Protein AF-A0A395HWN2-F1 (afdb_monomer_lite)

Radius of gyration: 14.85 Å; chains: 1; bounding box: 32×45×33 Å

pLDDT: mean 79.29, std 14.53, range [30.61, 94.62]

Foldseek 3Di:
DDPDAPDPDPDDDDPPAQEAAAFFDADPVCVVVLVVLLVPQPPDPPDDVVNSVQVSVVVCCVVPRFPFQDHSVVQVVVRVVSSVVSVVVVHHHYYYRPRGDD

Secondary structure (DSSP, 8-state):
----PPP-TTS---TT--EEEE-----GGGHHHHHHHHH----SS---HHHHHHHHHHHHHHTTSSEESS-HHHHHHHHHHHHHHHHHHT--EEEE-TTEE-

Structure (mmCIF, N/CA/C/O backbone):
data_AF-A0A395HWN2-F1
#
_entry.id   AF-A0A395HWN2-F1
#
loop_
_atom_site.group_PDB
_atom_site.id
_atom_site.type_symbol
_atom_site.label_atom_id
_atom_site.label_alt_id
_atom_site.label_comp_id
_atom_site.label_asym_id
_atom_site.label_entity_id
_atom_site.label_seq_id
_atom_site.pdbx_PDB_ins_code
_atom_site.Cartn_x
_atom_site.Cartn_y
_atom_site.Cartn_z
_atom_site.occupancy
_atom_site.B_iso_or_equiv
_atom_site.auth_seq_id
_atom_site.auth_comp_id
_atom_site.auth_asym_id
_atom_site.auth_atom_id
_atom_site.pdbx_PDB_model_num
ATOM 1 N N . MET A 1 1 ? 11.294 -23.740 -15.434 1.00 30.61 1 MET A N 1
ATOM 2 C CA . MET A 1 1 ? 10.140 -23.785 -14.508 1.00 30.61 1 MET A CA 1
ATOM 3 C C . MET A 1 1 ? 9.454 -22.432 -14.543 1.00 30.61 1 MET A C 1
ATOM 5 O O . MET A 1 1 ? 10.072 -21.455 -14.147 1.00 30.61 1 MET A O 1
ATOM 9 N N . ALA A 1 2 ? 8.235 -22.352 -15.075 1.00 32.94 2 ALA A N 1
ATOM 10 C CA . ALA A 1 2 ? 7.434 -21.134 -14.995 1.00 32.94 2 ALA A CA 1
ATOM 11 C C . ALA A 1 2 ? 6.739 -21.116 -13.630 1.00 32.94 2 ALA A C 1
ATOM 13 O O . ALA A 1 2 ? 6.005 -22.046 -13.301 1.00 32.94 2 ALA A O 1
ATOM 14 N N . ILE A 1 3 ? 7.015 -20.097 -12.819 1.00 39.03 3 ILE A N 1
ATOM 15 C CA . ILE A 1 3 ? 6.335 -19.902 -11.539 1.00 39.03 3 ILE A CA 1
ATOM 16 C C . ILE A 1 3 ? 4.911 -19.453 -11.874 1.00 39.03 3 ILE A C 1
ATOM 18 O O . ILE A 1 3 ? 4.708 -18.337 -12.344 1.00 39.03 3 ILE A O 1
ATOM 22 N N . GLN A 1 4 ? 3.928 -20.332 -11.684 1.00 34.88 4 GLN A N 1
ATOM 23 C CA . GLN A 1 4 ? 2.520 -19.956 -11.770 1.00 34.88 4 GLN A CA 1
ATOM 24 C C . GLN A 1 4 ? 2.200 -19.040 -10.587 1.00 34.88 4 GLN A C 1
ATOM 26 O O . GLN A 1 4 ? 2.248 -19.458 -9.432 1.00 34.88 4 GLN A O 1
ATOM 31 N N . HIS A 1 5 ? 1.928 -17.768 -10.873 1.00 46.88 5 HIS A N 1
ATOM 32 C CA . HIS A 1 5 ? 1.438 -16.827 -9.873 1.00 46.88 5 HIS A CA 1
ATOM 33 C C . HIS A 1 5 ? -0.051 -17.109 -9.614 1.00 46.88 5 HIS A C 1
ATOM 35 O O . HIS A 1 5 ? -0.799 -17.297 -10.579 1.00 46.88 5 HIS A O 1
ATOM 41 N N . PRO A 1 6 ? -0.492 -17.186 -8.345 1.00 42.78 6 PRO A N 1
ATOM 42 C CA . PRO A 1 6 ? -1.889 -17.439 -8.013 1.00 42.78 6 PRO A CA 1
ATOM 43 C C . PRO A 1 6 ? -2.796 -16.387 -8.661 1.00 42.78 6 PRO A C 1
ATOM 45 O O . PRO A 1 6 ? -2.421 -15.222 -8.799 1.00 42.78 6 PRO A O 1
ATOM 48 N N . ALA A 1 7 ? -3.987 -16.818 -9.086 1.00 48.66 7 ALA A N 1
ATOM 49 C CA . ALA A 1 7 ? -4.958 -15.974 -9.768 1.00 48.66 7 ALA A CA 1
ATOM 50 C C . ALA A 1 7 ? -5.224 -14.681 -8.976 1.00 48.66 7 ALA A C 1
ATOM 52 O O . ALA A 1 7 ? -5.625 -14.709 -7.810 1.00 48.66 7 ALA A O 1
ATOM 53 N N . THR A 1 8 ? -4.999 -13.549 -9.641 1.00 54.78 8 THR A N 1
ATOM 54 C CA . THR A 1 8 ? -5.143 -12.172 -9.156 1.00 54.78 8 THR A CA 1
ATOM 55 C C . THR A 1 8 ? -6.608 -11.794 -8.938 1.00 54.78 8 THR A C 1
ATOM 57 O O . THR A 1 8 ? -7.180 -10.956 -9.633 1.00 54.78 8 THR A O 1
ATOM 60 N N . THR A 1 9 ? -7.255 -12.432 -7.971 1.00 57.12 9 THR A N 1
ATOM 61 C CA . THR A 1 9 ? -8.601 -12.040 -7.545 1.00 57.12 9 THR A CA 1
ATOM 62 C C . THR A 1 9 ? -8.472 -10.763 -6.711 1.00 57.12 9 THR A C 1
ATOM 64 O O . THR A 1 9 ? -7.716 -10.742 -5.745 1.00 57.12 9 THR A O 1
ATOM 67 N N . GLY A 1 10 ? -9.156 -9.684 -7.102 1.00 61.62 10 GLY A N 1
ATOM 68 C CA . GLY A 1 10 ? -9.121 -8.405 -6.374 1.00 61.62 10 GLY A CA 1
ATOM 69 C C . GLY A 1 10 ? -8.007 -7.427 -6.773 1.00 61.62 10 GLY A C 1
ATOM 70 O O . GLY A 1 10 ? -7.829 -6.423 -6.093 1.00 61.62 10 GLY A O 1
ATOM 71 N N . VAL A 1 11 ? -7.282 -7.672 -7.872 1.00 66.44 11 VAL A N 1
ATOM 72 C CA . VAL A 1 11 ? -6.326 -6.699 -8.436 1.00 66.44 11 VAL A CA 1
ATOM 73 C C . VAL A 1 11 ? -6.873 -6.143 -9.756 1.00 66.44 11 VAL A C 1
ATOM 75 O O . VAL A 1 11 ? -7.172 -6.934 -10.657 1.00 66.44 11 VAL A O 1
ATOM 78 N N . PRO A 1 12 ? -7.005 -4.810 -9.915 1.00 68.44 12 PRO A N 1
ATOM 79 C CA . PRO A 1 12 ? -7.443 -4.214 -11.172 1.00 68.44 12 PRO A CA 1
ATOM 80 C C . PRO A 1 12 ? -6.559 -4.654 -12.345 1.00 68.44 12 PRO A C 1
ATOM 82 O O . PRO A 1 12 ? -5.331 -4.581 -12.284 1.00 68.44 12 PRO A O 1
ATOM 85 N N . LYS A 1 13 ? -7.180 -5.091 -13.445 1.00 68.25 13 LYS A N 1
ATOM 86 C CA . LYS A 1 13 ? -6.450 -5.416 -14.675 1.00 68.25 13 LYS A CA 1
ATOM 87 C C . LYS A 1 13 ? -6.028 -4.116 -15.357 1.00 68.25 13 LYS A C 1
ATOM 89 O O . LYS A 1 13 ? -6.862 -3.429 -15.935 1.00 68.25 13 LYS A O 1
ATOM 94 N N . SER A 1 14 ? -4.736 -3.801 -15.318 1.00 78.31 14 SER A N 1
ATOM 95 C CA . SER A 1 14 ? -4.159 -2.672 -16.051 1.00 78.31 14 SER A CA 1
ATOM 96 C C . SER A 1 14 ? -2.876 -3.078 -16.770 1.00 78.31 14 SER A C 1
ATOM 98 O O . SER A 1 14 ? -2.044 -3.800 -16.223 1.00 78.31 14 SER A O 1
ATOM 100 N N . ILE A 1 15 ? -2.688 -2.574 -17.995 1.00 77.25 15 ILE A N 1
ATOM 101 C CA . ILE A 1 15 ? -1.437 -2.751 -18.747 1.00 77.25 15 ILE A CA 1
ATOM 102 C C . ILE A 1 15 ? -0.270 -1.969 -18.129 1.00 77.25 15 ILE A C 1
ATOM 104 O O . ILE A 1 15 ? 0.888 -2.312 -18.368 1.00 77.25 15 ILE A O 1
ATOM 108 N N . THR A 1 16 ? -0.568 -0.935 -17.338 1.00 83.56 16 THR A N 1
ATOM 109 C CA . THR A 1 16 ? 0.430 -0.109 -16.648 1.00 83.56 16 THR A CA 1
ATOM 110 C C . THR A 1 16 ? 0.781 -0.641 -15.260 1.00 83.56 16 THR A C 1
ATOM 112 O O . THR A 1 16 ? 1.721 -0.145 -14.647 1.00 83.56 16 THR A O 1
ATOM 115 N N . LEU A 1 17 ? 0.068 -1.660 -14.763 1.00 85.75 17 LEU A N 1
ATOM 116 C CA . LEU A 1 17 ? 0.371 -2.287 -13.480 1.00 85.75 17 LEU A CA 1
ATOM 117 C C . LEU A 1 17 ? 1.606 -3.187 -13.614 1.00 85.75 17 LEU A C 1
ATOM 119 O O . LEU A 1 17 ? 1.564 -4.214 -14.293 1.00 85.75 17 LEU A O 1
ATOM 123 N N . ILE A 1 18 ? 2.701 -2.795 -12.962 1.00 89.31 18 ILE A N 1
ATOM 124 C CA . ILE A 1 18 ? 3.970 -3.543 -12.951 1.00 89.31 18 ILE A CA 1
ATOM 125 C C . ILE A 1 18 ? 4.057 -4.455 -11.717 1.00 89.31 18 ILE A C 1
ATOM 127 O O . ILE A 1 18 ? 4.507 -5.596 -11.822 1.00 89.31 18 ILE A O 1
ATOM 131 N N . VAL A 1 19 ? 3.587 -3.972 -10.565 1.00 90.19 19 VAL A N 1
ATOM 132 C CA . VAL A 1 19 ? 3.568 -4.685 -9.279 1.00 90.19 19 VAL A CA 1
ATOM 133 C C . VAL A 1 19 ? 2.254 -4.401 -8.561 1.00 90.19 19 VAL A C 1
ATOM 135 O O . VAL A 1 19 ? 1.778 -3.268 -8.573 1.00 90.19 19 VAL A O 1
ATOM 138 N N . GLY A 1 20 ? 1.691 -5.418 -7.909 1.00 89.25 20 GLY A N 1
ATOM 139 C CA . GLY A 1 20 ? 0.681 -5.251 -6.864 1.00 89.25 20 GLY A CA 1
ATOM 140 C C . GLY A 1 20 ? 1.153 -5.875 -5.553 1.00 89.25 20 GLY A C 1
ATOM 141 O O . GLY A 1 20 ? 1.502 -7.055 -5.536 1.00 89.25 20 GLY A O 1
ATOM 142 N N . LEU A 1 21 ? 1.141 -5.107 -4.462 1.00 88.88 21 LEU A N 1
ATOM 143 C CA . LEU A 1 21 ? 1.434 -5.612 -3.121 1.00 88.88 21 LEU A CA 1
ATOM 144 C C . LEU A 1 21 ? 0.163 -5.653 -2.279 1.00 88.88 21 LEU A C 1
ATOM 146 O O . LEU A 1 21 ? -0.507 -4.642 -2.075 1.00 88.88 21 LEU A O 1
ATOM 150 N N . LYS A 1 22 ? -0.156 -6.838 -1.767 1.00 87.75 22 LYS A N 1
ATOM 151 C CA . LYS A 1 22 ? -1.180 -7.024 -0.747 1.00 87.75 22 LYS A CA 1
ATOM 152 C C . LYS A 1 22 ? -0.601 -6.624 0.608 1.00 87.75 22 LYS A C 1
ATOM 154 O O . LYS A 1 22 ? 0.349 -7.254 1.061 1.00 87.75 22 LYS A O 1
ATOM 159 N N . ILE A 1 23 ? -1.212 -5.626 1.240 1.00 86.50 23 ILE A N 1
ATOM 160 C CA . ILE A 1 23 ? -0.785 -5.081 2.540 1.00 86.50 23 ILE A CA 1
ATOM 161 C C . ILE A 1 23 ? -1.695 -5.485 3.710 1.00 86.50 23 ILE A C 1
ATOM 163 O O . ILE A 1 23 ? -1.293 -5.413 4.860 1.00 86.50 23 ILE A O 1
ATOM 167 N N . ALA A 1 24 ? -2.939 -5.886 3.437 1.00 83.44 24 ALA A N 1
ATOM 168 C CA . ALA A 1 24 ? -3.899 -6.281 4.465 1.00 83.44 24 ALA A CA 1
ATOM 169 C C . ALA A 1 24 ? -5.048 -7.105 3.864 1.00 83.44 24 ALA A C 1
ATOM 171 O O . ALA A 1 24 ? -5.258 -7.117 2.645 1.00 83.44 24 ALA A O 1
ATOM 172 N N . VAL A 1 25 ? -5.805 -7.785 4.726 1.00 82.44 25 VAL A N 1
ATOM 173 C CA . VAL A 1 25 ? -7.151 -8.287 4.420 1.00 82.44 25 VAL A CA 1
ATOM 174 C C . VAL A 1 25 ? -8.129 -7.538 5.305 1.00 82.44 25 VAL A C 1
ATOM 176 O O . VAL A 1 25 ? -8.043 -7.613 6.524 1.00 82.44 25 VAL A O 1
ATOM 179 N N . MET A 1 26 ? -9.071 -6.837 4.688 1.00 80.69 26 MET A N 1
ATOM 180 C CA . MET A 1 26 ? -10.109 -6.125 5.415 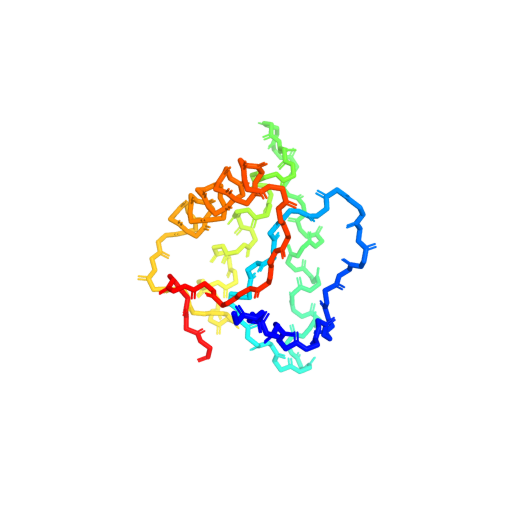1.00 80.69 26 MET A CA 1
ATOM 181 C C . MET A 1 26 ? -11.379 -6.972 5.469 1.00 80.69 26 MET A C 1
ATOM 183 O O . MET A 1 26 ? -11.799 -7.538 4.458 1.00 80.69 26 MET A O 1
ATOM 187 N N . VAL A 1 27 ? -11.991 -7.079 6.650 1.00 84.25 27 VAL A N 1
ATOM 188 C CA . VAL A 1 27 ? -13.307 -7.716 6.776 1.00 84.25 27 VAL A CA 1
ATOM 189 C C . VAL A 1 27 ? -14.400 -6.759 6.269 1.00 84.25 27 VAL A C 1
ATOM 191 O O . VAL A 1 27 ? -14.272 -5.550 6.464 1.00 84.25 27 VAL A O 1
ATOM 194 N N . PRO A 1 28 ? -15.504 -7.252 5.672 1.00 87.06 28 PRO A N 1
ATOM 195 C CA . PRO A 1 28 ? -16.484 -6.393 4.995 1.00 87.06 28 PRO A CA 1
ATOM 196 C C . PRO A 1 28 ? -17.088 -5.273 5.850 1.00 87.06 28 PRO A C 1
ATOM 198 O O . PRO A 1 28 ? -17.385 -4.202 5.333 1.00 87.06 28 PRO A O 1
ATOM 201 N N . VAL A 1 29 ? -17.240 -5.494 7.161 1.00 86.44 29 VAL A N 1
ATOM 202 C CA . VAL A 1 29 ? -17.771 -4.487 8.098 1.00 86.44 29 VAL A CA 1
ATOM 203 C C . VAL A 1 29 ? -16.879 -3.241 8.205 1.00 86.44 29 VAL A C 1
ATOM 205 O O . VAL A 1 29 ? -17.370 -2.168 8.535 1.00 86.44 29 VAL A O 1
ATOM 208 N N . LEU A 1 30 ? -15.589 -3.358 7.877 1.00 83.38 30 LEU A N 1
ATOM 209 C CA . LEU A 1 30 ? -14.629 -2.253 7.919 1.00 83.38 30 LEU A CA 1
ATOM 210 C C . LEU A 1 30 ? -14.558 -1.471 6.597 1.00 83.38 30 LEU A C 1
ATOM 212 O O . LEU A 1 30 ? -13.934 -0.415 6.553 1.00 83.38 30 LEU A O 1
ATOM 216 N N . HIS A 1 31 ? -15.206 -1.947 5.525 1.00 86.31 31 HIS A N 1
ATOM 217 C CA . HIS A 1 31 ? -15.139 -1.290 4.215 1.00 86.31 31 HIS A CA 1
ATOM 218 C C . HIS A 1 31 ? -15.710 0.130 4.238 1.00 86.31 31 HIS A C 1
ATOM 220 O O . HIS A 1 31 ? -15.168 1.001 3.566 1.00 86.31 31 HIS A O 1
ATOM 226 N N . GLN A 1 32 ? -16.776 0.374 5.010 1.00 85.38 32 GLN A N 1
ATOM 227 C CA . GLN A 1 32 ? -17.354 1.715 5.106 1.00 85.38 32 GLN A CA 1
ATOM 228 C C . GLN A 1 32 ? -16.390 2.678 5.802 1.00 85.38 32 GLN A C 1
ATOM 230 O O . GLN A 1 32 ? -16.118 3.744 5.268 1.00 85.38 32 GLN A O 1
ATOM 235 N N . ALA A 1 33 ? -15.798 2.260 6.925 1.00 81.38 33 ALA A N 1
ATOM 236 C CA . ALA A 1 33 ? -14.817 3.069 7.639 1.00 81.38 33 ALA A CA 1
ATOM 237 C C . ALA A 1 33 ? -13.602 3.405 6.758 1.00 81.38 33 ALA A C 1
ATOM 239 O O . ALA A 1 33 ? -13.147 4.544 6.741 1.00 81.38 33 ALA A O 1
ATOM 240 N N . LEU A 1 34 ? -13.120 2.444 5.961 1.00 79.81 34 LEU A N 1
ATOM 241 C CA . LEU A 1 34 ? -12.090 2.699 4.953 1.00 79.81 34 LEU A CA 1
ATOM 242 C C . LEU A 1 34 ? -12.535 3.749 3.929 1.00 79.81 34 LEU A C 1
ATOM 244 O O . LEU A 1 34 ? -11.765 4.654 3.610 1.00 79.81 34 LEU A O 1
ATOM 248 N N . SER A 1 35 ? -13.754 3.618 3.403 1.00 82.50 35 SER A N 1
ATOM 249 C CA . SER A 1 35 ? -14.305 4.558 2.424 1.00 82.50 35 SER A CA 1
ATOM 250 C C . SER A 1 35 ? -14.349 5.975 2.990 1.00 82.50 35 SER A C 1
ATOM 252 O O . SER A 1 35 ? -13.847 6.894 2.349 1.00 82.50 35 SER A O 1
ATOM 254 N N . ASP A 1 36 ? -14.835 6.129 4.222 1.00 83.38 36 ASP A N 1
ATOM 255 C CA . ASP A 1 36 ? -14.929 7.420 4.905 1.00 83.38 36 ASP A CA 1
ATOM 256 C C . ASP A 1 36 ? -13.538 8.065 5.078 1.00 83.38 36 ASP A C 1
ATOM 258 O O . ASP A 1 36 ? -13.377 9.273 4.906 1.00 83.38 36 ASP A O 1
ATOM 262 N N . ARG A 1 37 ? -12.495 7.267 5.356 1.00 75.62 37 ARG A N 1
ATOM 263 C CA . ARG A 1 37 ? -11.107 7.757 5.481 1.00 75.62 37 ARG A CA 1
ATOM 264 C C . ARG A 1 37 ? -10.474 8.145 4.158 1.00 75.62 37 ARG A C 1
ATOM 266 O O . ARG A 1 37 ? -9.744 9.131 4.101 1.00 75.62 37 ARG A O 1
ATOM 273 N N . LEU A 1 38 ? -10.752 7.397 3.096 1.00 72.88 38 LEU A N 1
ATOM 274 C CA . LEU A 1 38 ? -10.317 7.785 1.759 1.00 72.88 38 LEU A CA 1
ATOM 275 C C . LEU A 1 38 ? -11.029 9.083 1.337 1.00 72.88 38 LEU A C 1
ATOM 277 O O . LEU A 1 38 ? -10.389 10.001 0.829 1.00 72.88 38 LEU A O 1
ATOM 281 N N . GLU A 1 39 ? -12.323 9.228 1.619 1.00 76.25 39 GLU A N 1
ATOM 282 C CA . GLU A 1 39 ? -13.078 10.445 1.290 1.00 76.25 39 GLU A CA 1
ATOM 283 C C . GLU A 1 39 ? -12.587 11.702 2.016 1.00 76.25 39 GLU A C 1
ATOM 285 O O . GLU A 1 39 ? -12.725 12.805 1.477 1.00 76.25 39 GLU A O 1
ATOM 290 N N . ILE A 1 40 ? -11.938 11.556 3.178 1.00 74.44 40 ILE A N 1
ATOM 291 C CA . ILE A 1 40 ? -11.187 12.634 3.835 1.00 74.44 40 ILE A CA 1
ATOM 292 C C . ILE A 1 40 ? -9.893 12.885 3.040 1.00 74.44 40 ILE A C 1
ATOM 294 O O . ILE A 1 40 ? -8.764 12.630 3.462 1.00 74.44 40 ILE A O 1
ATOM 298 N N . VAL A 1 41 ? -10.052 13.404 1.826 1.00 64.56 41 VAL A N 1
ATOM 299 C CA . VAL A 1 41 ? -8.947 13.922 1.031 1.00 64.56 41 VAL A CA 1
ATOM 300 C C . VAL A 1 41 ? -8.445 15.175 1.736 1.00 64.56 41 VAL A C 1
ATOM 302 O O . VAL A 1 41 ? -9.164 16.167 1.867 1.00 64.56 41 VAL A O 1
ATOM 305 N N . SER A 1 42 ? -7.199 15.129 2.208 1.00 59.53 42 SER A N 1
ATOM 306 C CA . SER A 1 42 ? -6.526 16.302 2.765 1.00 59.53 42 SER A CA 1
ATOM 307 C C . SER A 1 42 ? -6.607 17.454 1.757 1.00 59.53 42 SER A C 1
ATOM 309 O O . SER A 1 42 ? -6.205 17.315 0.605 1.00 59.53 42 SER A O 1
ATOM 311 N N . GLN A 1 43 ? -7.160 18.590 2.181 1.00 63.41 43 GLN A N 1
ATOM 312 C CA . GLN A 1 43 ? -7.280 19.782 1.335 1.00 63.41 43 GLN A CA 1
ATOM 313 C C . GLN A 1 43 ? -6.002 20.638 1.341 1.00 63.41 43 GLN A C 1
ATOM 315 O O . GLN A 1 43 ? -5.962 21.683 0.698 1.00 63.41 43 GLN A O 1
ATOM 320 N N . GLU A 1 44 ? -4.952 20.214 2.055 1.00 58.16 44 GLU A N 1
ATOM 321 C CA . GLU A 1 44 ? -3.723 20.990 2.232 1.00 58.16 44 GLU A CA 1
ATOM 322 C C . GLU A 1 44 ? -2.669 20.655 1.164 1.00 58.16 44 GLU A C 1
ATOM 324 O O . GLU A 1 44 ? -2.080 19.571 1.194 1.00 58.16 44 GLU A O 1
ATOM 329 N N . PRO A 1 45 ? -2.384 21.562 0.216 1.00 59.06 45 PRO A N 1
ATOM 330 C CA . PRO A 1 45 ? -1.424 21.304 -0.847 1.00 59.06 45 PRO A CA 1
ATOM 331 C C . PRO A 1 45 ? 0.026 21.160 -0.333 1.00 59.06 45 PRO A C 1
ATOM 333 O O . PRO A 1 45 ? 0.404 21.815 0.637 1.00 59.06 45 PRO A O 1
ATOM 336 N N . PRO A 1 46 ? 0.879 20.379 -1.031 1.00 60.69 46 PRO A N 1
ATOM 337 C CA . PRO A 1 46 ? 0.580 19.612 -2.239 1.00 60.69 46 PRO A CA 1
ATOM 338 C C . PRO A 1 46 ? 0.130 18.181 -1.909 1.00 60.69 46 PRO A C 1
ATOM 340 O O . PRO A 1 46 ? 0.935 17.323 -1.542 1.00 60.69 46 PRO A O 1
ATOM 343 N N . VAL A 1 47 ? -1.152 17.879 -2.120 1.00 65.06 47 VAL A N 1
ATOM 344 C CA . VAL A 1 47 ? -1.653 16.504 -2.019 1.00 65.06 47 VAL A CA 1
ATOM 345 C C . VAL A 1 47 ? -1.495 15.821 -3.370 1.00 65.06 47 VAL A C 1
ATOM 347 O O . VAL A 1 47 ? -2.354 15.896 -4.242 1.00 65.06 47 VAL A O 1
ATOM 350 N N . THR A 1 48 ? -0.354 15.161 -3.569 1.00 77.94 48 THR A N 1
ATOM 351 C CA . THR A 1 48 ? -0.232 14.179 -4.656 1.00 77.94 48 THR A CA 1
ATOM 352 C C . THR A 1 48 ? -0.970 12.899 -4.264 1.00 77.94 48 THR A C 1
ATOM 354 O O . THR A 1 48 ? -1.037 12.574 -3.076 1.00 77.94 48 THR A O 1
ATOM 357 N N . CYS A 1 49 ? -1.455 12.116 -5.237 1.00 75.94 49 CYS A N 1
ATOM 358 C CA . CYS A 1 49 ? -2.092 10.818 -4.960 1.00 75.94 49 CYS A CA 1
ATOM 359 C C . CYS A 1 49 ? -1.210 9.911 -4.083 1.00 75.94 49 CYS A C 1
ATOM 361 O O . CYS A 1 49 ? -1.721 9.162 -3.258 1.00 75.94 49 CYS A O 1
ATOM 363 N N . ARG A 1 50 ? 0.121 10.018 -4.225 1.00 81.38 50 ARG A N 1
ATOM 364 C CA . ARG A 1 50 ? 1.097 9.304 -3.392 1.00 81.38 50 ARG A CA 1
ATOM 365 C C . ARG A 1 50 ? 1.030 9.745 -1.930 1.00 81.38 50 ARG A C 1
ATOM 367 O O . ARG A 1 50 ? 0.991 8.893 -1.055 1.00 81.38 50 ARG A O 1
ATOM 374 N N . ILE A 1 51 ? 1.038 11.050 -1.660 1.00 80.56 51 ILE A N 1
ATOM 375 C CA . ILE A 1 51 ? 0.980 11.585 -0.289 1.00 80.56 51 ILE A CA 1
ATOM 376 C C . ILE A 1 51 ? -0.358 11.234 0.364 1.00 80.56 51 ILE A C 1
ATOM 378 O O . ILE A 1 51 ? -0.369 10.797 1.511 1.00 80.56 51 ILE A O 1
ATOM 382 N N . TRP A 1 52 ? -1.461 11.377 -0.373 1.00 80.81 52 TRP A N 1
ATOM 383 C CA . TRP A 1 52 ? -2.792 11.008 0.111 1.00 80.81 52 TRP A CA 1
ATOM 384 C C . TRP A 1 52 ? -2.864 9.529 0.487 1.00 80.81 52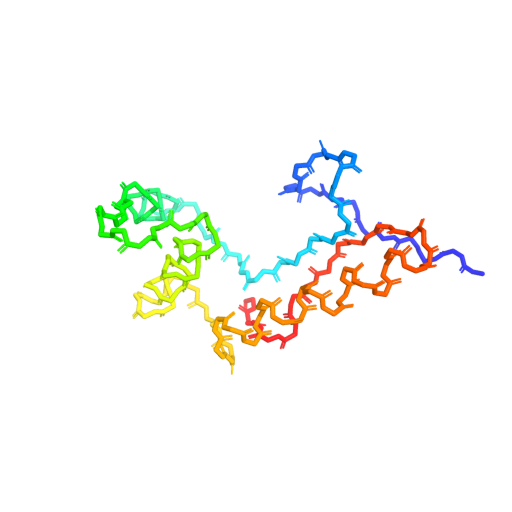 TRP A C 1
ATOM 386 O O . TRP A 1 52 ? -3.183 9.216 1.627 1.00 80.81 52 TRP A O 1
ATOM 396 N N . LEU A 1 53 ? -2.443 8.634 -0.414 1.00 81.94 53 LEU A N 1
ATOM 397 C CA . LEU A 1 53 ? -2.430 7.199 -0.140 1.00 81.94 53 LEU A CA 1
ATOM 398 C C . LEU A 1 53 ? -1.567 6.858 1.081 1.00 81.94 53 LEU A C 1
ATOM 400 O O . LEU A 1 53 ? -1.985 6.062 1.914 1.00 81.94 53 LEU A O 1
ATOM 404 N N . LYS A 1 54 ? -0.384 7.471 1.218 1.00 86.19 54 LYS A N 1
ATOM 405 C CA . LYS A 1 54 ? 0.483 7.221 2.376 1.00 86.19 54 LYS A CA 1
ATOM 406 C C . LYS A 1 54 ? -0.174 7.632 3.696 1.00 86.19 54 LYS A C 1
ATOM 408 O O . LYS A 1 54 ? -0.100 6.882 4.661 1.00 86.19 54 LYS A O 1
ATOM 413 N N . ARG A 1 55 ? -0.823 8.799 3.731 1.00 84.69 55 ARG A N 1
ATOM 414 C CA . ARG A 1 55 ? -1.546 9.277 4.920 1.00 84.69 55 ARG A CA 1
ATOM 415 C C . ARG A 1 55 ? -2.702 8.348 5.270 1.00 84.69 55 ARG A C 1
ATOM 417 O O . ARG A 1 55 ? -2.752 7.871 6.390 1.00 84.69 55 ARG A O 1
ATOM 424 N N . SER A 1 56 ? -3.530 7.984 4.290 1.00 84.38 56 SER A N 1
ATOM 425 C CA . SER A 1 56 ? -4.634 7.051 4.522 1.00 84.38 56 SER A CA 1
ATOM 426 C C . SER A 1 56 ? -4.151 5.695 5.044 1.00 84.38 56 SER A C 1
ATOM 428 O O . SER A 1 56 ? -4.788 5.127 5.918 1.00 84.38 56 SER A O 1
ATOM 430 N N . LEU A 1 57 ? -3.020 5.169 4.558 1.00 86.50 57 LEU A N 1
ATOM 431 C CA . LEU A 1 57 ? -2.452 3.929 5.100 1.00 86.50 57 LEU A CA 1
ATOM 432 C C . LEU A 1 57 ? -1.982 4.072 6.551 1.00 86.50 57 LEU A C 1
ATOM 434 O O . LEU A 1 57 ? -2.158 3.131 7.317 1.00 86.50 57 LEU A O 1
ATOM 438 N N . GLN A 1 58 ? -1.414 5.222 6.922 1.00 88.38 58 GLN A N 1
ATOM 439 C CA . GLN A 1 58 ? -1.029 5.495 8.307 1.00 88.38 58 GLN A CA 1
ATOM 440 C C . GLN A 1 58 ? -2.264 5.596 9.207 1.00 88.38 58 GLN A C 1
ATOM 442 O O . GLN A 1 58 ? -2.321 4.911 10.220 1.00 88.38 58 GLN A O 1
ATOM 447 N N . ASP A 1 59 ? -3.278 6.363 8.800 1.00 87.88 59 ASP A N 1
ATOM 448 C CA . ASP A 1 59 ? -4.516 6.531 9.570 1.00 87.88 59 ASP A CA 1
ATOM 449 C C . ASP A 1 59 ? -5.216 5.177 9.797 1.00 87.88 59 ASP A C 1
ATOM 451 O O . ASP A 1 59 ? -5.713 4.888 10.884 1.00 87.88 59 ASP A O 1
ATOM 455 N N . LEU A 1 60 ? -5.217 4.299 8.785 1.00 87.06 60 LEU A N 1
ATOM 456 C CA . LEU A 1 60 ? -5.787 2.955 8.905 1.00 87.06 60 LEU A CA 1
ATOM 457 C C . LEU A 1 60 ? -5.006 2.045 9.863 1.00 87.06 60 LEU A C 1
ATOM 459 O O . LEU A 1 60 ? -5.614 1.174 10.487 1.00 87.06 60 LEU A O 1
ATOM 463 N N . ASP A 1 61 ? -3.684 2.197 9.939 1.00 87.94 61 ASP A N 1
ATOM 464 C CA . ASP A 1 61 ? -2.827 1.460 10.876 1.00 87.94 61 ASP A CA 1
ATOM 465 C C . ASP A 1 61 ? -3.036 1.969 12.310 1.00 87.94 61 ASP A C 1
ATOM 467 O O . ASP A 1 61 ? -3.272 1.177 13.223 1.00 87.94 61 ASP A O 1
ATOM 471 N N . ASP A 1 62 ? -3.071 3.293 12.486 1.00 89.25 62 ASP A N 1
ATOM 472 C CA . ASP A 1 62 ? -3.289 3.960 13.774 1.00 89.25 62 ASP A CA 1
ATOM 473 C C . ASP A 1 62 ? -4.676 3.637 14.363 1.00 89.25 62 ASP A C 1
ATOM 475 O O . ASP A 1 62 ? -4.820 3.443 15.573 1.00 89.25 62 ASP A O 1
ATOM 479 N N . GLU A 1 63 ? -5.700 3.520 13.512 1.00 86.25 63 GLU A N 1
ATOM 480 C CA . GLU A 1 63 ? -7.062 3.117 13.898 1.00 86.25 63 GLU A CA 1
ATOM 481 C C . GLU A 1 63 ? -7.228 1.590 14.040 1.00 86.25 63 GLU A C 1
ATOM 483 O O . GLU A 1 63 ? -8.274 1.115 14.492 1.00 86.25 63 GLU A O 1
ATOM 488 N N . GLY A 1 64 ? -6.200 0.805 13.697 1.00 85.50 64 GLY A N 1
ATOM 489 C CA . GLY A 1 64 ? -6.175 -0.651 13.855 1.00 85.50 64 GLY A CA 1
ATOM 490 C C . GLY A 1 64 ? -6.948 -1.433 12.789 1.00 85.50 64 GLY A C 1
ATOM 491 O O . GLY A 1 64 ? -7.230 -2.619 12.983 1.00 85.50 64 GLY A O 1
ATOM 492 N N . TYR A 1 65 ? -7.296 -0.802 11.664 1.00 83.00 65 TYR A N 1
ATOM 493 C CA . TYR A 1 65 ? -7.927 -1.483 10.527 1.00 83.00 65 TYR A CA 1
ATOM 494 C C . TYR A 1 65 ? -6.941 -2.340 9.735 1.00 83.00 65 TYR A C 1
ATOM 496 O O . TYR A 1 65 ? -7.336 -3.348 9.144 1.00 83.00 65 TYR A O 1
ATOM 504 N N . ILE A 1 66 ? -5.672 -1.935 9.703 1.00 85.50 66 ILE A N 1
ATOM 505 C CA . ILE A 1 66 ? -4.562 -2.715 9.156 1.00 85.50 66 ILE A CA 1
ATOM 506 C C . ILE A 1 66 ? -3.446 -2.811 10.197 1.00 85.50 66 ILE A C 1
ATOM 508 O O . ILE A 1 66 ? -3.514 -2.178 11.246 1.00 85.50 66 ILE A O 1
ATOM 512 N N . LYS A 1 67 ? -2.440 -3.648 9.924 1.00 86.81 67 LYS A N 1
ATOM 513 C CA . LYS A 1 67 ? -1.255 -3.753 10.774 1.00 86.81 67 LYS A CA 1
ATOM 514 C C . LYS A 1 67 ? 0.019 -3.770 9.946 1.00 86.81 67 LYS A C 1
ATOM 516 O O . LYS A 1 67 ? 0.432 -4.814 9.422 1.00 86.81 67 LYS A O 1
ATOM 521 N N . LEU A 1 68 ? 0.665 -2.622 9.861 1.00 85.38 68 LEU A N 1
ATOM 522 C CA . LEU A 1 68 ? 1.976 -2.487 9.254 1.00 85.38 68 LEU A CA 1
ATOM 523 C C . LEU A 1 68 ? 3.047 -2.924 10.262 1.00 85.38 68 LEU A C 1
ATOM 525 O O . LEU A 1 68 ? 2.956 -2.696 11.466 1.00 85.38 68 LEU A O 1
ATOM 529 N N . THR A 1 69 ? 4.066 -3.634 9.782 1.00 85.50 69 THR A N 1
ATOM 530 C CA . THR A 1 69 ? 5.225 -4.016 10.620 1.00 85.50 69 THR A CA 1
ATOM 531 C C . THR A 1 69 ? 6.391 -3.047 10.477 1.00 85.50 69 THR A C 1
ATOM 533 O O . THR A 1 69 ? 7.328 -3.090 11.269 1.00 85.50 69 THR A O 1
ATOM 536 N N . HI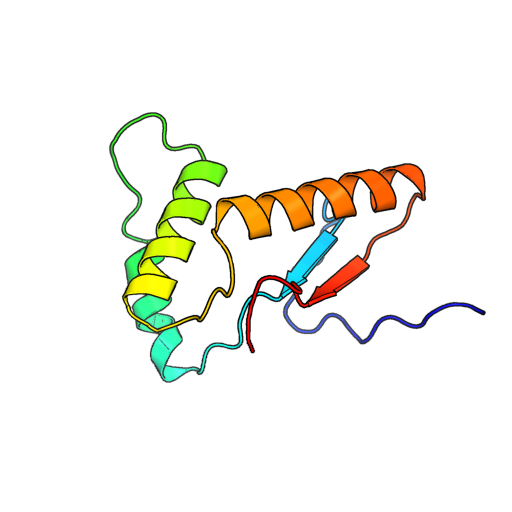S A 1 70 ? 6.311 -2.166 9.482 1.00 85.44 70 HIS A N 1
ATOM 537 C CA . HIS A 1 70 ? 7.262 -1.106 9.187 1.00 85.44 70 HIS A CA 1
ATOM 538 C C . HIS A 1 70 ? 6.510 0.158 8.761 1.00 85.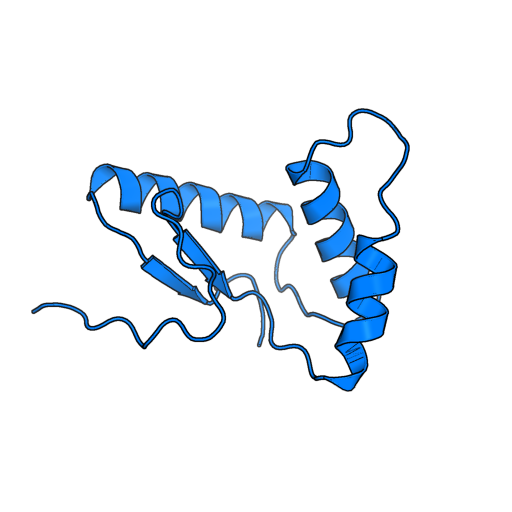44 70 HIS A C 1
ATOM 540 O O . HIS A 1 70 ? 5.290 0.141 8.618 1.00 85.44 70 HIS A O 1
ATOM 546 N N . SER A 1 71 ? 7.234 1.258 8.546 1.00 88.12 71 SER A N 1
ATOM 547 C CA . SER A 1 71 ? 6.626 2.510 8.100 1.00 88.12 71 SER A CA 1
ATOM 548 C C . SER A 1 71 ? 5.954 2.365 6.733 1.00 88.12 71 SER A C 1
ATOM 550 O O . SER A 1 71 ? 6.390 1.589 5.876 1.00 88.12 71 SER A O 1
ATOM 552 N N . VAL A 1 72 ? 4.937 3.194 6.493 1.00 87.38 72 VAL A N 1
ATOM 553 C CA . VAL A 1 72 ? 4.299 3.337 5.177 1.00 87.38 72 VAL A CA 1
ATOM 554 C C . VAL A 1 72 ? 5.330 3.664 4.086 1.00 87.38 72 VAL A C 1
ATOM 556 O O . VAL A 1 72 ? 5.221 3.190 2.955 1.00 87.38 72 VAL A O 1
ATOM 559 N N . ASP A 1 73 ? 6.367 4.436 4.422 1.00 89.56 73 ASP A N 1
ATOM 560 C CA . ASP A 1 73 ? 7.485 4.701 3.514 1.00 89.56 73 ASP A CA 1
ATOM 561 C C . ASP A 1 73 ? 8.267 3.436 3.155 1.00 89.56 73 ASP A C 1
ATOM 563 O O . ASP A 1 73 ? 8.650 3.280 1.998 1.00 89.56 73 ASP A O 1
ATOM 567 N N . GLY A 1 74 ? 8.455 2.518 4.105 1.00 89.56 74 GLY A N 1
ATOM 568 C CA . GLY A 1 74 ? 9.066 1.217 3.850 1.00 89.56 74 GLY A CA 1
ATOM 569 C C . GLY A 1 74 ? 8.243 0.382 2.871 1.00 89.56 74 GLY A C 1
ATOM 570 O O . GLY A 1 74 ? 8.790 -0.113 1.890 1.00 89.56 74 GLY A O 1
ATOM 571 N N . VAL A 1 75 ? 6.927 0.282 3.085 1.00 87.81 75 VAL A N 1
ATOM 572 C CA . VAL A 1 75 ? 6.005 -0.436 2.177 1.00 87.81 75 VAL A CA 1
ATOM 573 C C . VAL A 1 75 ? 6.022 0.178 0.772 1.00 87.81 75 VAL A C 1
ATOM 575 O O . VAL A 1 75 ? 5.998 -0.534 -0.231 1.00 87.81 75 VAL A O 1
ATOM 578 N N . ALA A 1 76 ? 6.092 1.508 0.681 1.00 89.62 76 ALA A N 1
ATOM 579 C CA . ALA A 1 76 ? 6.203 2.197 -0.600 1.00 89.62 76 ALA A CA 1
ATOM 580 C C . ALA A 1 76 ? 7.542 1.905 -1.296 1.00 89.62 76 ALA A C 1
ATOM 582 O O . ALA A 1 76 ? 7.551 1.643 -2.496 1.00 89.62 76 ALA A O 1
ATOM 583 N N . GLN A 1 77 ? 8.652 1.917 -0.553 1.00 92.69 77 GLN A N 1
ATOM 584 C CA . GLN A 1 77 ? 9.971 1.600 -1.099 1.00 92.69 77 GLN A CA 1
ATOM 585 C C . GLN A 1 77 ? 10.045 0.148 -1.585 1.00 92.69 77 GLN A C 1
ATOM 587 O O . GLN A 1 77 ? 10.558 -0.098 -2.670 1.00 92.69 77 GLN A O 1
ATOM 592 N N . GLU A 1 78 ? 9.465 -0.798 -0.841 1.00 92.31 78 GLU A N 1
ATOM 593 C CA . GLU A 1 78 ? 9.339 -2.198 -1.264 1.00 92.31 78 GLU A CA 1
ATOM 594 C C . GLU A 1 78 ? 8.632 -2.316 -2.625 1.00 92.31 78 GLU A C 1
ATOM 596 O O . GLU A 1 78 ? 9.085 -3.048 -3.509 1.00 92.31 78 GLU A O 1
ATOM 601 N N . ALA A 1 79 ? 7.533 -1.578 -2.815 1.00 90.94 79 ALA A N 1
ATOM 602 C CA . ALA A 1 79 ? 6.807 -1.561 -4.082 1.00 90.94 79 ALA A CA 1
ATOM 603 C C . ALA A 1 79 ? 7.644 -0.966 -5.225 1.00 90.94 79 ALA A C 1
ATOM 605 O O . ALA A 1 79 ? 7.635 -1.509 -6.334 1.00 90.94 79 ALA A O 1
ATOM 606 N N . ASP A 1 80 ? 8.359 0.130 -4.954 1.00 92.69 80 ASP A N 1
ATOM 607 C CA . ASP A 1 80 ? 9.210 0.817 -5.928 1.00 92.69 80 ASP A CA 1
ATOM 608 C C . ASP A 1 80 ? 10.373 -0.093 -6.373 1.00 92.69 80 ASP A C 1
ATOM 610 O O . ASP A 1 80 ? 10.589 -0.274 -7.576 1.00 92.69 80 ASP A O 1
ATOM 614 N N . ASP A 1 81 ? 11.056 -0.750 -5.432 1.00 94.12 81 ASP A N 1
ATOM 615 C CA . ASP A 1 81 ? 12.162 -1.676 -5.712 1.00 94.12 81 ASP A CA 1
ATOM 616 C C . ASP A 1 81 ? 11.690 -2.879 -6.543 1.00 94.12 81 ASP A C 1
ATOM 618 O O . ASP A 1 81 ? 12.296 -3.229 -7.564 1.00 94.12 81 ASP A O 1
ATOM 622 N N . ALA A 1 82 ? 10.555 -3.476 -6.165 1.00 92.56 82 ALA A N 1
ATOM 623 C CA . ALA A 1 82 ? 9.953 -4.576 -6.913 1.00 92.56 82 ALA A CA 1
ATOM 624 C C . ALA A 1 82 ? 9.537 -4.148 -8.330 1.00 92.56 82 ALA A C 1
ATOM 626 O O . ALA A 1 82 ? 9.677 -4.918 -9.285 1.00 92.56 82 ALA A O 1
ATOM 627 N N . ALA A 1 83 ? 9.030 -2.923 -8.496 1.00 92.44 83 ALA A N 1
ATOM 628 C CA . ALA A 1 83 ? 8.632 -2.405 -9.799 1.00 92.44 83 ALA A CA 1
ATOM 629 C C . ALA A 1 83 ? 9.839 -2.173 -10.716 1.00 92.44 83 ALA A C 1
ATOM 631 O O . ALA A 1 83 ? 9.752 -2.454 -11.917 1.00 92.44 83 ALA A O 1
ATOM 632 N N . VAL A 1 84 ? 10.965 -1.705 -10.169 1.00 94.62 84 VAL A N 1
ATOM 633 C CA . VAL A 1 84 ? 12.226 -1.559 -10.909 1.00 94.62 84 VAL A CA 1
ATOM 634 C C . VAL A 1 84 ? 12.728 -2.920 -11.403 1.00 94.62 84 VAL A C 1
ATOM 636 O O . VAL A 1 84 ? 13.001 -3.050 -12.602 1.00 94.62 84 VAL A O 1
ATOM 639 N N . ASP A 1 85 ? 12.774 -3.940 -10.538 1.00 93.56 85 ASP A N 1
ATOM 640 C CA . ASP A 1 85 ? 13.195 -5.300 -10.926 1.00 93.56 85 ASP A CA 1
ATOM 641 C C . ASP A 1 85 ? 12.272 -5.899 -11.999 1.00 93.56 85 ASP A C 1
ATOM 643 O O . ASP A 1 85 ? 12.722 -6.353 -13.058 1.00 93.56 85 ASP A O 1
ATOM 647 N N . ASN A 1 86 ? 10.956 -5.826 -11.783 1.00 93.25 86 ASN A N 1
ATOM 648 C CA . ASN A 1 86 ? 9.965 -6.327 -12.734 1.00 93.25 86 ASN A CA 1
ATOM 649 C C . ASN A 1 86 ? 10.079 -5.650 -14.101 1.00 93.25 86 ASN A C 1
ATOM 651 O O . ASN A 1 86 ? 9.999 -6.321 -15.135 1.00 93.25 86 ASN A O 1
ATOM 655 N N . ARG A 1 87 ? 10.292 -4.328 -14.120 1.00 91.81 87 ARG A N 1
ATOM 656 C CA . ARG A 1 87 ? 10.468 -3.565 -15.358 1.00 91.81 87 ARG A CA 1
ATOM 657 C C . ARG A 1 87 ? 11.719 -4.008 -16.110 1.00 91.81 87 ARG A C 1
ATOM 659 O O . ARG A 1 87 ? 11.634 -4.202 -17.320 1.00 91.81 87 ARG A O 1
ATOM 666 N N . ALA A 1 88 ? 12.841 -4.196 -15.415 1.00 93.25 88 ALA A N 1
ATOM 667 C CA . ALA A 1 88 ? 14.084 -4.675 -16.022 1.00 93.25 88 ALA A CA 1
ATOM 668 C C . ALA A 1 88 ? 13.929 -6.079 -16.633 1.00 93.25 88 ALA A C 1
ATOM 670 O O . ALA A 1 88 ? 14.505 -6.377 -17.677 1.00 93.25 88 ALA A O 1
ATOM 671 N N . ARG A 1 89 ? 13.103 -6.925 -16.011 1.00 91.69 89 ARG A N 1
ATOM 672 C CA . ARG A 1 89 ? 12.837 -8.305 -16.442 1.00 91.69 89 ARG A CA 1
ATOM 673 C C . ARG A 1 89 ? 11.682 -8.437 -17.439 1.00 91.69 89 ARG A C 1
ATOM 675 O O . ARG A 1 89 ? 11.460 -9.528 -17.958 1.00 91.69 89 ARG A O 1
ATOM 682 N N . GLY A 1 90 ? 10.937 -7.361 -17.698 1.00 89.81 90 GLY A N 1
ATOM 683 C CA . GLY A 1 90 ? 9.759 -7.377 -18.569 1.00 89.81 90 GLY A CA 1
ATOM 684 C C . GLY A 1 90 ? 8.599 -8.218 -18.025 1.00 89.81 90 GLY A C 1
ATOM 685 O O . GLY A 1 90 ? 7.820 -8.763 -18.807 1.00 89.81 90 GLY A O 1
ATOM 686 N N . ILE A 1 91 ? 8.486 -8.348 -16.701 1.00 88.75 91 ILE A N 1
ATOM 687 C CA . ILE A 1 91 ? 7.446 -9.150 -16.041 1.00 88.75 91 ILE A CA 1
ATOM 688 C C . ILE A 1 91 ? 6.493 -8.277 -15.220 1.00 88.75 91 ILE A C 1
ATOM 690 O O . ILE A 1 91 ? 6.758 -7.109 -14.948 1.00 88.75 91 ILE A O 1
ATOM 694 N N . ARG A 1 92 ? 5.364 -8.865 -14.817 1.00 88.88 92 ARG A N 1
ATOM 695 C CA . ARG A 1 92 ? 4.411 -8.285 -13.863 1.00 88.88 92 ARG A CA 1
ATOM 696 C C . ARG A 1 92 ? 4.170 -9.289 -12.749 1.00 88.88 92 ARG A C 1
ATOM 698 O O . ARG A 1 92 ? 4.041 -10.480 -13.034 1.00 88.88 92 ARG A O 1
ATOM 705 N N . SER A 1 93 ? 4.064 -8.822 -11.512 1.00 88.69 93 SER A N 1
ATOM 706 C CA . SER A 1 93 ? 3.839 -9.700 -10.364 1.00 88.69 93 SER A CA 1
ATOM 707 C C . SER A 1 93 ? 2.815 -9.128 -9.392 1.00 88.69 93 SER A C 1
ATOM 709 O O . SER A 1 93 ? 2.580 -7.920 -9.322 1.00 88.69 93 SER A O 1
ATOM 711 N N . VAL A 1 94 ? 2.188 -10.032 -8.645 1.00 88.31 94 VAL A N 1
ATOM 712 C CA . VAL A 1 94 ? 1.389 -9.705 -7.469 1.00 88.31 94 VAL A CA 1
ATOM 713 C C . VAL A 1 94 ? 1.921 -10.541 -6.317 1.00 88.31 94 VAL A C 1
ATOM 715 O O . VAL A 1 94 ? 2.124 -11.746 -6.472 1.00 88.31 94 VAL A O 1
ATOM 7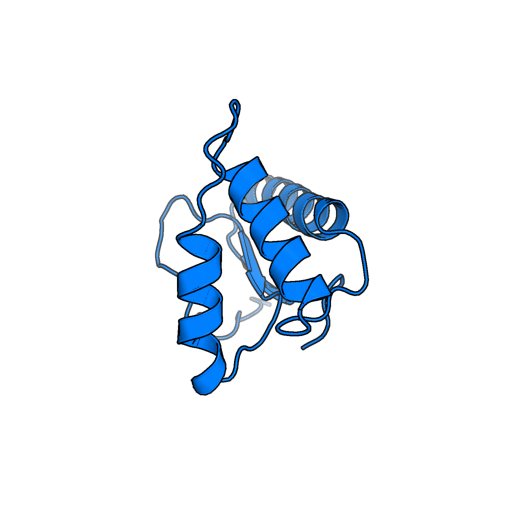18 N N . GLY A 1 95 ? 2.171 -9.892 -5.187 1.00 88.00 95 GLY A N 1
ATOM 719 C CA . GLY A 1 95 ? 2.732 -10.510 -3.993 1.00 88.00 95 GLY A CA 1
ATOM 720 C C . GLY A 1 95 ? 2.116 -9.942 -2.723 1.00 88.00 95 GLY A C 1
ATOM 721 O O . GLY A 1 95 ? 1.302 -9.021 -2.764 1.00 88.00 95 GLY A O 1
ATOM 722 N N . THR A 1 96 ? 2.501 -10.506 -1.587 1.00 87.88 96 THR A N 1
ATOM 723 C CA . THR A 1 96 ? 2.184 -9.950 -0.267 1.00 87.88 96 THR A CA 1
ATOM 724 C C . THR A 1 96 ? 3.365 -9.110 0.186 1.00 87.88 96 THR A C 1
ATOM 726 O O . THR A 1 96 ? 4.500 -9.560 0.039 1.00 87.88 96 THR A O 1
ATOM 729 N N . SER A 1 97 ? 3.098 -7.924 0.730 1.00 85.44 97 SER A N 1
ATOM 730 C CA . SER A 1 97 ? 4.150 -7.101 1.313 1.00 85.44 97 SER A CA 1
ATOM 731 C C . SER A 1 97 ? 4.729 -7.805 2.535 1.00 85.44 97 SER A C 1
ATOM 733 O O . SER A 1 97 ? 3.985 -8.161 3.454 1.00 85.44 97 SER A O 1
ATOM 735 N N . TYR A 1 98 ? 6.049 -7.991 2.566 1.00 8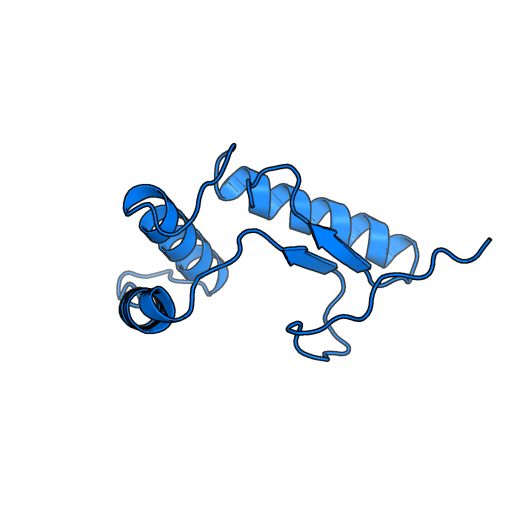5.69 98 TYR A N 1
ATOM 736 C CA . TYR A 1 98 ? 6.725 -8.560 3.741 1.00 85.69 98 TYR A CA 1
ATOM 737 C C . TYR A 1 98 ? 6.808 -7.564 4.905 1.00 85.69 98 TYR A C 1
ATOM 739 O O . TYR A 1 98 ? 7.118 -7.951 6.030 1.00 85.69 98 TYR A O 1
ATOM 747 N N . LEU A 1 99 ? 6.499 -6.294 4.640 1.00 81.38 99 LEU A N 1
ATOM 748 C CA . LEU A 1 99 ? 6.453 -5.204 5.610 1.00 81.38 99 LEU A CA 1
ATOM 749 C C . LEU A 1 99 ? 5.062 -5.024 6.239 1.00 81.38 99 LEU A C 1
ATOM 751 O O . LEU A 1 99 ? 4.852 -4.114 7.048 1.00 81.38 99 LEU A O 1
ATOM 755 N N . SER A 1 100 ? 4.125 -5.923 5.943 1.00 79.19 100 SER A N 1
ATOM 756 C CA . SER A 1 100 ? 2.756 -5.903 6.455 1.00 79.19 100 SER A CA 1
ATOM 757 C C . SER A 1 100 ? 2.350 -7.257 7.042 1.00 79.19 100 SER A C 1
ATOM 759 O O . SER A 1 100 ? 2.850 -8.301 6.614 1.00 79.19 100 SER A O 1
ATOM 761 N N . LYS A 1 101 ? 1.444 -7.261 8.029 1.00 70.88 101 LYS A N 1
ATOM 762 C CA . LYS A 1 101 ? 0.825 -8.496 8.533 1.00 70.88 101 LYS A CA 1
ATOM 763 C C . LYS A 1 101 ? -0.593 -8.640 7.993 1.00 70.88 101 LYS A C 1
ATOM 765 O O . LYS A 1 101 ? -1.372 -7.693 8.016 1.00 70.88 101 LYS A O 1
ATOM 770 N N . ALA A 1 102 ? -0.892 -9.849 7.521 1.00 57.28 102 ALA A N 1
ATOM 771 C CA . ALA A 1 102 ? -2.245 -10.285 7.195 1.00 57.28 102 ALA A CA 1
ATOM 772 C C . ALA A 1 102 ? -3.042 -10.626 8.458 1.00 57.28 102 ALA A C 1
ATOM 774 O O . ALA A 1 102 ? -2.413 -11.063 9.452 1.00 57.28 102 ALA A O 1
#

Sequence (102 aa):
MAIQHPATTGVPKSITLIVGLKIAVMVPVLHQALSDRLEIVSQEPPVTCRIWLKRSLQDLDDEGYIKLTHSVDGVAQEADDAAVDNRARGIRSVGTSYLSKA

Organism: Aspergillus homomorphus (strain CBS 101889) (NCBI:txid1450537)